Protein AF-A0A970ZWD8-F1 (afdb_monomer)

Foldseek 3Di:
DDDPDPDDPCVVVVVVVVVVVVCVVCDPVNVVVVVVVVVCVVVCVCCVVPPDDPDDPDDPDDDDPDDDDDPPDDPVVVVVVVVCVVQQWDDDPVHDTDRADVVGPPQADRVPRDGD

Sequence (116 aa):
MVAPTRRDPFAPLGRLADLLRTLARLGLHNVAAVAAYRARLRLGWYRLRLPARPAVAEPLFQEAPLPPPPAGVDRPALVSAAEAILSGELTWFSHHAFTVGSPPSWFTDPFTGHAI

pLDDT: mean 84.67, std 11.35, range [42.66, 96.5]

Structure (mmCIF, N/CA/C/O backbone):
data_AF-A0A970ZWD8-F1
#
_entry.id   AF-A0A970ZWD8-F1
#
loop_
_atom_site.group_PDB
_atom_site.id
_atom_site.type_symbol
_atom_site.label_atom_id
_atom_site.label_alt_id
_atom_site.label_comp_id
_atom_site.label_asym_id
_atom_site.label_entity_id
_atom_site.label_seq_id
_atom_site.pdbx_PDB_ins_code
_atom_site.Cartn_x
_atom_site.Cartn_y
_atom_site.Cartn_z
_atom_site.occupancy
_atom_site.B_iso_or_equiv
_atom_site.auth_seq_id
_atom_site.auth_comp_id
_atom_site.auth_asym_id
_atom_site.auth_atom_id
_atom_site.pdbx_PDB_model_num
ATOM 1 N N . MET A 1 1 ? 16.425 -37.033 -24.791 1.00 42.66 1 MET A N 1
ATOM 2 C CA . MET A 1 1 ? 17.367 -36.557 -25.828 1.00 42.66 1 MET A CA 1
ATO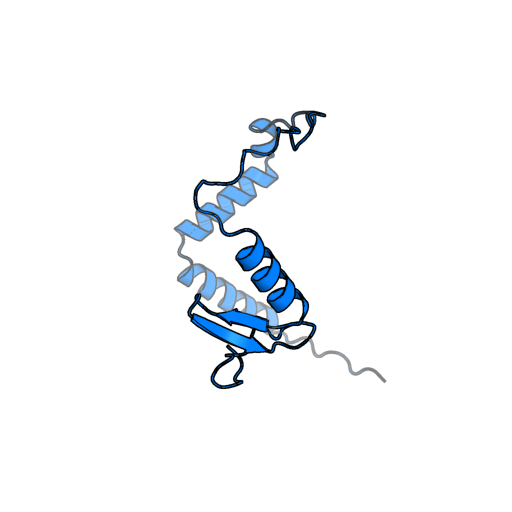M 3 C C . MET A 1 1 ? 17.163 -35.051 -25.964 1.00 42.66 1 MET A C 1
ATOM 5 O O . MET A 1 1 ? 16.128 -34.642 -26.467 1.00 42.66 1 MET A O 1
ATOM 9 N N . VAL A 1 2 ? 18.041 -34.233 -25.371 1.00 48.47 2 VAL A N 1
ATOM 10 C CA . VAL A 1 2 ? 17.899 -32.763 -25.321 1.00 48.47 2 VAL A CA 1
ATOM 11 C C . VAL A 1 2 ? 18.611 -32.173 -26.537 1.00 48.47 2 VAL A C 1
ATOM 13 O O . VAL A 1 2 ? 19.797 -32.432 -26.731 1.00 48.47 2 VAL A O 1
ATOM 16 N N . ALA A 1 3 ? 17.888 -31.434 -27.379 1.00 49.41 3 ALA A N 1
ATOM 17 C CA . ALA A 1 3 ? 18.466 -30.768 -28.542 1.00 49.41 3 ALA A CA 1
ATOM 18 C C . ALA A 1 3 ? 19.464 -29.678 -28.100 1.00 49.41 3 ALA A C 1
ATOM 20 O O . ALA A 1 3 ? 19.184 -28.964 -27.134 1.00 49.41 3 ALA A O 1
ATOM 21 N N . PRO A 1 4 ? 20.612 -29.508 -28.782 1.00 53.69 4 PRO A N 1
ATOM 22 C CA . PRO A 1 4 ? 21.532 -28.427 -28.466 1.00 53.69 4 PRO A CA 1
ATOM 23 C C . PRO A 1 4 ? 20.873 -27.082 -28.787 1.00 53.69 4 PRO A C 1
ATOM 25 O O . PRO A 1 4 ? 20.480 -26.815 -29.923 1.00 53.69 4 PRO A O 1
ATOM 28 N N . THR A 1 5 ? 20.755 -26.227 -27.772 1.00 60.19 5 THR A N 1
ATOM 29 C CA . THR A 1 5 ? 20.279 -24.849 -27.894 1.00 60.19 5 THR A CA 1
ATOM 30 C C . THR A 1 5 ? 21.169 -24.114 -28.894 1.00 60.19 5 THR A C 1
ATOM 32 O O . THR A 1 5 ? 22.346 -23.857 -28.623 1.00 60.19 5 THR A O 1
ATOM 35 N N . ARG A 1 6 ? 20.626 -23.798 -30.073 1.00 56.84 6 ARG A N 1
ATOM 36 C CA . ARG A 1 6 ? 21.304 -22.999 -31.098 1.00 56.84 6 ARG A CA 1
ATOM 37 C C . ARG A 1 6 ? 21.626 -21.639 -30.476 1.00 56.84 6 ARG A C 1
ATOM 39 O O . ARG A 1 6 ? 20.726 -20.863 -30.176 1.00 56.84 6 ARG A O 1
ATOM 46 N N . ARG A 1 7 ? 22.904 -21.374 -30.195 1.00 58.28 7 ARG A N 1
ATOM 47 C CA . ARG A 1 7 ? 23.346 -20.045 -29.762 1.00 58.28 7 ARG A CA 1
ATOM 48 C C . ARG A 1 7 ? 23.254 -19.125 -30.970 1.00 58.28 7 ARG A C 1
ATOM 50 O O . ARG A 1 7 ? 24.041 -19.277 -31.900 1.00 58.28 7 ARG A O 1
ATOM 57 N N . ASP A 1 8 ? 22.298 -18.202 -30.955 1.00 58.44 8 ASP A N 1
ATOM 58 C CA . ASP A 1 8 ? 22.164 -17.205 -32.011 1.00 58.44 8 ASP A CA 1
ATOM 59 C C . ASP A 1 8 ? 23.380 -16.266 -31.993 1.00 58.44 8 ASP A C 1
ATOM 61 O O . ASP A 1 8 ? 23.574 -15.523 -31.023 1.00 58.44 8 ASP A O 1
ATOM 65 N N . PRO A 1 9 ? 24.207 -16.250 -33.054 1.00 57.31 9 PRO A N 1
ATOM 66 C CA . PRO A 1 9 ? 25.415 -15.426 -33.110 1.00 57.31 9 PRO A CA 1
ATOM 67 C C . PRO A 1 9 ? 25.101 -13.920 -33.165 1.00 57.31 9 PRO A C 1
ATOM 69 O O . PRO A 1 9 ? 25.984 -13.093 -32.960 1.00 57.31 9 PRO A O 1
ATOM 72 N N . PHE A 1 10 ? 23.832 -13.562 -33.389 1.00 54.31 10 PHE A N 1
ATOM 73 C CA . PHE A 1 10 ? 23.337 -12.186 -33.481 1.0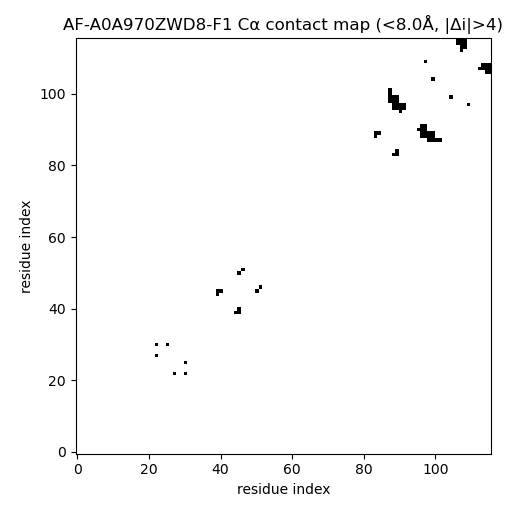0 54.31 10 PHE A CA 1
ATOM 74 C C . PHE A 1 10 ? 22.681 -11.668 -32.188 1.00 54.31 10 PHE A C 1
ATOM 76 O O . PHE A 1 10 ? 22.345 -10.485 -32.103 1.00 54.31 10 PHE A O 1
ATOM 83 N N . ALA A 1 11 ? 22.567 -12.500 -31.144 1.00 60.81 11 ALA A N 1
ATOM 84 C CA . ALA A 1 11 ? 22.106 -12.083 -29.817 1.00 60.81 11 ALA A CA 1
ATOM 85 C C . ALA A 1 11 ? 22.830 -10.845 -29.228 1.00 60.81 11 ALA A C 1
ATOM 87 O O . ALA A 1 11 ? 22.155 -10.023 -28.602 1.00 60.81 11 ALA A O 1
ATOM 88 N N . PRO A 1 12 ? 24.159 -10.642 -29.398 1.00 62.22 12 PRO A N 1
ATOM 89 C CA . PRO A 1 12 ? 24.816 -9.445 -28.867 1.00 62.22 12 PRO A CA 1
ATOM 90 C C . PRO A 1 12 ? 24.444 -8.169 -29.633 1.00 62.22 12 PRO A C 1
ATOM 92 O O . PRO A 1 12 ? 24.343 -7.110 -29.019 1.00 62.22 12 PRO A O 1
ATOM 95 N N . LEU A 1 13 ? 24.193 -8.262 -30.943 1.00 71.25 13 LEU A N 1
ATOM 96 C CA . LEU A 1 13 ? 23.848 -7.114 -31.789 1.00 71.25 13 LEU A CA 1
ATOM 97 C C . LEU A 1 13 ? 22.425 -6.618 -31.513 1.00 71.25 13 LEU A C 1
ATOM 99 O O . LEU A 1 13 ? 22.215 -5.412 -31.408 1.00 71.25 13 LEU A O 1
ATOM 103 N N . GLY A 1 14 ? 21.473 -7.536 -31.305 1.00 74.81 14 GLY A N 1
ATOM 104 C CA . GLY A 1 14 ? 20.113 -7.184 -30.880 1.00 74.81 14 GLY A CA 1
ATOM 105 C C . GLY A 1 14 ? 20.099 -6.476 -29.523 1.00 74.81 14 GLY A C 1
ATOM 106 O O . GLY A 1 14 ? 19.519 -5.403 -29.383 1.00 74.81 14 GLY A O 1
ATOM 107 N N . ARG A 1 15 ? 20.857 -6.999 -28.550 1.00 71.00 15 ARG A N 1
ATOM 108 C CA . ARG A 1 15 ? 21.013 -6.361 -27.231 1.00 71.00 15 ARG A CA 1
ATOM 109 C C . ARG A 1 15 ? 21.671 -4.985 -27.321 1.00 71.00 15 ARG A C 1
ATOM 111 O O . ARG A 1 15 ? 21.265 -4.076 -26.604 1.00 71.00 15 ARG A O 1
ATOM 118 N N . LEU A 1 16 ? 22.672 -4.818 -28.187 1.00 79.12 16 LEU A N 1
ATOM 119 C CA . LEU A 1 16 ? 23.327 -3.528 -28.408 1.00 79.12 16 LEU A CA 1
ATOM 120 C C . LEU A 1 16 ? 22.348 -2.502 -29.000 1.00 79.12 16 LEU A C 1
ATOM 122 O O . LEU A 1 16 ? 22.307 -1.364 -28.542 1.00 79.12 16 LEU A O 1
ATOM 126 N N . ALA A 1 17 ? 21.534 -2.908 -29.977 1.00 81.81 17 ALA A N 1
ATOM 127 C CA . ALA A 1 17 ? 20.531 -2.049 -30.600 1.00 81.81 17 ALA A CA 1
ATOM 128 C C . ALA A 1 17 ? 19.432 -1.627 -29.610 1.00 81.81 17 ALA A C 1
ATOM 130 O O . ALA A 1 17 ? 19.071 -0.450 -29.562 1.00 81.81 17 ALA A O 1
ATOM 131 N N . ASP A 1 18 ? 18.953 -2.549 -28.773 1.00 80.12 18 ASP A N 1
ATOM 132 C CA . ASP A 1 18 ? 17.981 -2.242 -27.719 1.00 80.12 18 ASP A CA 1
ATOM 133 C C . ASP A 1 18 ? 18.565 -1.310 -26.656 1.00 80.12 18 ASP A C 1
ATOM 135 O O . ASP A 1 18 ? 17.892 -0.376 -26.211 1.00 80.12 18 ASP A O 1
ATOM 139 N N . LEU A 1 19 ? 19.837 -1.497 -26.289 1.00 76.06 19 LEU A N 1
ATOM 140 C CA . LEU A 1 19 ? 20.549 -0.587 -25.395 1.00 76.06 19 LEU A CA 1
ATOM 141 C C . LEU A 1 19 ? 20.678 0.804 -26.013 1.00 76.06 19 LEU A C 1
ATOM 143 O O . LEU A 1 19 ? 20.329 1.778 -25.356 1.00 76.06 19 LEU A O 1
ATOM 147 N N . LEU A 1 20 ? 21.105 0.917 -27.272 1.00 80.25 20 LEU A N 1
ATOM 148 C CA . LEU A 1 20 ? 21.220 2.201 -27.972 1.00 80.25 20 LEU A CA 1
ATOM 149 C C . LEU A 1 20 ? 19.863 2.905 -28.102 1.00 80.25 20 LEU A C 1
ATOM 151 O O . LEU A 1 20 ? 19.768 4.106 -27.853 1.00 80.25 20 LEU A O 1
ATOM 155 N N . ARG A 1 21 ? 18.792 2.165 -28.408 1.00 81.62 21 ARG A N 1
ATOM 156 C CA . ARG A 1 21 ? 17.422 2.700 -28.463 1.00 81.62 21 ARG A CA 1
ATOM 157 C C . ARG A 1 21 ? 16.936 3.158 -27.091 1.00 81.62 21 ARG A C 1
ATOM 159 O O . ARG A 1 21 ? 16.304 4.207 -26.982 1.00 81.62 21 ARG A O 1
ATOM 166 N N . THR A 1 22 ? 17.242 2.395 -26.047 1.00 77.12 22 THR A N 1
ATOM 167 C CA . THR A 1 22 ? 16.915 2.758 -24.664 1.00 77.12 22 THR A CA 1
ATOM 168 C C . THR A 1 22 ? 17.686 4.005 -24.246 1.00 77.12 22 THR A C 1
ATOM 170 O O . THR A 1 22 ? 17.075 4.933 -23.735 1.00 77.12 22 THR A O 1
ATOM 173 N N . LEU A 1 23 ? 18.988 4.084 -24.535 1.00 77.44 23 LEU A N 1
ATOM 174 C CA . LEU A 1 23 ? 19.831 5.256 -24.271 1.00 77.44 23 LEU A CA 1
ATOM 175 C C . LEU A 1 23 ? 19.303 6.507 -24.986 1.00 77.44 23 LEU A C 1
ATOM 177 O O . LEU A 1 23 ? 19.226 7.570 -24.373 1.00 77.44 23 LEU A O 1
ATOM 181 N N . ALA A 1 24 ? 18.884 6.375 -26.248 1.00 77.44 24 ALA A N 1
ATOM 182 C CA . ALA A 1 24 ? 18.301 7.471 -27.018 1.00 77.44 24 ALA A CA 1
ATOM 183 C C . ALA A 1 24 ? 16.947 7.937 -26.452 1.00 77.44 24 ALA A C 1
ATOM 185 O O . ALA A 1 24 ? 16.727 9.138 -26.329 1.00 77.44 24 ALA A O 1
ATOM 186 N N . ARG A 1 25 ? 16.059 7.011 -26.053 1.00 81.25 25 ARG A N 1
ATOM 187 C CA . ARG A 1 25 ? 14.757 7.347 -25.435 1.00 81.25 25 ARG A CA 1
ATOM 188 C C . ARG A 1 25 ? 14.893 7.925 -24.029 1.00 81.25 25 ARG A C 1
ATOM 190 O O . ARG A 1 25 ? 14.095 8.770 -23.646 1.00 81.25 25 ARG A O 1
ATOM 197 N N . LEU A 1 26 ? 15.870 7.453 -23.257 1.00 81.38 26 LEU A N 1
ATOM 198 C CA . LEU A 1 26 ? 16.107 7.914 -21.891 1.00 81.38 26 LEU A CA 1
ATOM 199 C C . LEU A 1 26 ? 16.797 9.284 -21.878 1.00 81.38 26 LEU A C 1
ATOM 201 O O . LEU A 1 26 ? 16.612 10.047 -20.937 1.00 81.38 26 LEU A O 1
ATOM 205 N N . GLY A 1 27 ? 17.574 9.604 -22.915 1.00 86.56 27 GLY A N 1
ATOM 206 C CA . GLY A 1 27 ? 18.356 10.830 -23.005 1.00 86.56 27 GLY A CA 1
ATOM 207 C C . GLY A 1 27 ? 19.639 10.774 -22.169 1.00 86.56 27 GLY A C 1
ATOM 208 O O . GLY A 1 27 ? 19.705 10.151 -21.106 1.00 86.56 27 GLY A O 1
ATOM 209 N N . LEU A 1 28 ? 20.683 11.462 -22.643 1.00 84.19 28 LEU A N 1
ATOM 210 C CA . LEU A 1 28 ? 22.020 11.443 -22.032 1.00 84.19 28 LEU A CA 1
ATOM 211 C C . LEU A 1 28 ? 22.020 11.881 -20.560 1.00 84.19 28 LEU A C 1
ATOM 213 O O . LEU A 1 28 ? 22.797 11.353 -19.768 1.00 84.19 28 LEU A O 1
ATOM 217 N N . HIS A 1 29 ? 21.125 12.796 -20.176 1.00 87.81 29 HIS A N 1
ATOM 218 C CA . HIS A 1 29 ? 21.023 13.281 -18.801 1.00 87.81 29 HIS A CA 1
ATOM 219 C C . HIS A 1 29 ? 20.621 12.176 -17.815 1.00 87.81 29 HIS A C 1
ATOM 221 O O . HIS A 1 29 ? 21.280 11.992 -16.794 1.00 87.81 29 HIS A O 1
ATOM 227 N N . ASN A 1 30 ? 19.591 11.388 -18.139 1.00 88.94 30 ASN A N 1
ATOM 228 C CA . ASN A 1 30 ? 19.134 10.303 -17.268 1.00 88.94 30 ASN A CA 1
ATOM 229 C C . ASN A 1 30 ? 20.186 9.196 -17.161 1.00 88.94 30 ASN A C 1
ATOM 231 O O . ASN A 1 30 ? 20.440 8.668 -16.078 1.00 88.94 30 ASN A O 1
ATOM 235 N N . VAL A 1 31 ? 20.860 8.891 -18.272 1.00 88.62 31 VAL A N 1
ATOM 236 C CA . VAL A 1 31 ? 21.966 7.926 -18.294 1.00 88.62 31 VAL A CA 1
ATOM 237 C C . VAL A 1 31 ? 23.118 8.406 -17.411 1.00 88.62 31 VAL A C 1
ATOM 239 O O . VAL A 1 31 ? 23.612 7.641 -16.581 1.00 88.62 31 VAL A O 1
ATOM 242 N N . ALA A 1 32 ? 23.511 9.676 -17.534 1.00 91.69 32 ALA A N 1
ATOM 243 C CA . ALA A 1 32 ? 24.556 10.277 -16.713 1.00 91.69 32 ALA A CA 1
ATOM 244 C C . ALA A 1 32 ? 24.174 10.299 -15.224 1.00 9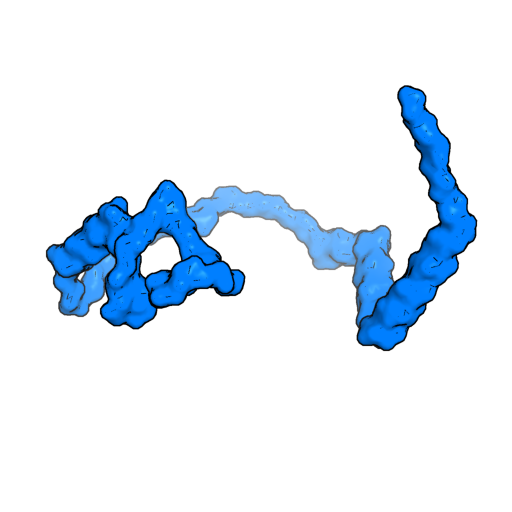1.69 32 ALA A C 1
ATOM 246 O O . ALA A 1 32 ? 24.995 9.941 -14.380 1.00 91.69 32 ALA A O 1
ATOM 247 N N . ALA A 1 33 ? 22.925 10.634 -14.891 1.00 93.69 33 ALA A N 1
ATOM 248 C CA . ALA A 1 33 ? 22.425 10.629 -13.518 1.00 93.69 33 ALA A CA 1
ATOM 249 C C . ALA A 1 33 ? 22.508 9.231 -12.883 1.00 93.69 33 ALA A C 1
ATOM 251 O O . ALA A 1 33 ? 23.014 9.080 -11.765 1.00 93.69 33 ALA A O 1
ATOM 252 N N . VAL A 1 34 ? 22.085 8.194 -13.614 1.00 92.31 34 VAL A N 1
ATOM 253 C CA . VAL A 1 34 ? 22.166 6.795 -13.163 1.00 92.31 34 VAL A CA 1
ATOM 254 C C . VAL A 1 34 ? 23.618 6.335 -13.045 1.00 92.31 34 VAL A C 1
ATOM 256 O O . VAL A 1 34 ? 23.977 5.698 -12.053 1.00 92.31 34 VAL A O 1
ATOM 259 N N . ALA A 1 35 ? 24.474 6.668 -14.013 1.00 93.75 35 ALA A N 1
ATOM 260 C CA . ALA A 1 35 ? 25.896 6.336 -13.964 1.00 93.75 35 ALA A CA 1
ATOM 261 C C . ALA A 1 35 ? 26.577 6.984 -12.748 1.00 93.75 35 ALA A C 1
ATOM 263 O O . ALA A 1 35 ? 27.260 6.298 -11.986 1.00 93.75 35 ALA A O 1
ATOM 264 N N . ALA A 1 36 ? 26.316 8.269 -12.499 1.00 95.75 36 ALA A N 1
ATOM 265 C CA . ALA A 1 36 ? 26.832 8.996 -11.343 1.00 95.75 36 ALA A CA 1
ATOM 266 C C . ALA A 1 36 ? 26.295 8.434 -10.018 1.00 95.75 36 ALA A C 1
ATOM 268 O O . ALA A 1 36 ? 27.025 8.340 -9.032 1.00 95.75 36 ALA A O 1
ATOM 269 N N . TYR A 1 37 ? 25.022 8.038 -9.962 1.00 94.56 37 TYR A N 1
ATOM 270 C CA . TYR A 1 37 ? 24.449 7.344 -8.805 1.00 94.56 37 TYR A CA 1
ATOM 271 C C . TYR A 1 37 ? 25.152 6.005 -8.533 1.00 94.56 37 TYR A C 1
ATOM 273 O O . TYR A 1 37 ? 25.601 5.758 -7.412 1.00 94.56 37 TYR A O 1
ATOM 281 N N . ARG A 1 38 ? 25.334 5.171 -9.564 1.00 95.25 38 ARG A N 1
ATOM 282 C CA . ARG A 1 38 ? 26.035 3.881 -9.450 1.00 95.25 38 ARG A CA 1
ATOM 283 C C . ARG A 1 38 ? 27.498 4.050 -9.043 1.00 95.25 38 ARG A C 1
ATOM 285 O O . ARG A 1 38 ? 27.986 3.278 -8.221 1.00 95.25 38 ARG A O 1
ATOM 292 N N . ALA A 1 39 ? 28.184 5.060 -9.576 1.00 96.50 39 ALA A N 1
ATOM 293 C CA . ALA A 1 39 ? 29.549 5.393 -9.179 1.00 96.50 39 ALA A CA 1
ATOM 294 C C . ALA A 1 39 ? 29.613 5.770 -7.691 1.00 96.50 39 ALA A C 1
ATOM 296 O O . ALA A 1 39 ? 30.418 5.208 -6.953 1.00 96.50 39 ALA A O 1
ATOM 297 N N . ARG A 1 40 ? 28.704 6.634 -7.218 1.00 96.19 40 ARG A N 1
ATOM 298 C CA . ARG A 1 40 ? 28.601 7.009 -5.796 1.00 96.19 40 ARG A CA 1
ATOM 299 C C . ARG A 1 40 ? 28.345 5.807 -4.883 1.00 96.19 40 ARG A C 1
ATOM 301 O O . ARG A 1 40 ? 28.957 5.724 -3.821 1.00 96.19 40 ARG A O 1
ATOM 308 N N . LEU A 1 41 ? 27.494 4.864 -5.293 1.00 93.56 41 LEU A N 1
ATOM 309 C CA . LEU A 1 41 ? 27.285 3.614 -4.552 1.00 93.56 41 LEU A CA 1
ATOM 310 C C . LEU A 1 41 ? 28.572 2.784 -4.452 1.00 93.56 41 LEU A C 1
ATOM 312 O O . LEU A 1 41 ? 28.947 2.381 -3.353 1.00 93.56 41 LEU A O 1
ATOM 316 N N . ARG A 1 42 ? 29.270 2.565 -5.576 1.00 94.50 42 ARG A N 1
ATOM 317 C CA . ARG A 1 42 ? 30.514 1.770 -5.622 1.00 94.50 42 ARG A CA 1
ATOM 318 C C . ARG A 1 42 ? 31.653 2.396 -4.823 1.00 94.50 42 ARG A C 1
ATOM 320 O O . ARG A 1 42 ? 32.396 1.676 -4.172 1.00 94.50 42 ARG A O 1
ATOM 327 N N . LEU A 1 43 ? 31.755 3.723 -4.838 1.00 95.50 43 LEU A N 1
ATOM 328 C CA . LEU A 1 43 ? 32.742 4.480 -4.063 1.00 95.50 43 LEU A CA 1
ATOM 329 C C . LEU A 1 43 ? 32.405 4.552 -2.565 1.00 95.50 43 LEU A C 1
ATOM 331 O O . LEU A 1 43 ? 33.146 5.159 -1.800 1.00 95.50 43 LEU A O 1
ATOM 335 N N . GLY A 1 44 ? 31.272 3.990 -2.128 1.00 91.50 44 GLY A N 1
ATOM 336 C CA . GLY A 1 44 ? 30.851 4.054 -0.731 1.00 91.50 44 GLY A CA 1
ATOM 337 C C . GLY A 1 44 ? 30.480 5.465 -0.266 1.00 91.50 44 GLY A C 1
ATOM 338 O O . GLY A 1 44 ? 30.365 5.691 0.935 1.00 91.50 44 GLY A O 1
ATOM 339 N N . TRP A 1 45 ? 30.238 6.403 -1.189 1.00 95.75 45 TRP A N 1
ATOM 340 C CA . TRP A 1 45 ? 29.900 7.799 -0.883 1.00 95.75 45 TRP A CA 1
ATOM 341 C C . TRP A 1 45 ? 28.742 7.911 0.114 1.00 95.75 45 TRP A C 1
ATOM 343 O O . TRP A 1 45 ? 28.793 8.692 1.061 1.00 95.75 45 TRP A O 1
ATOM 353 N N . TYR A 1 46 ? 27.711 7.083 -0.068 1.00 92.62 46 TYR A N 1
ATOM 354 C CA . TYR A 1 46 ? 26.558 7.046 0.828 1.00 92.62 46 TYR A CA 1
ATOM 355 C C . TYR A 1 46 ? 26.887 6.446 2.194 1.00 9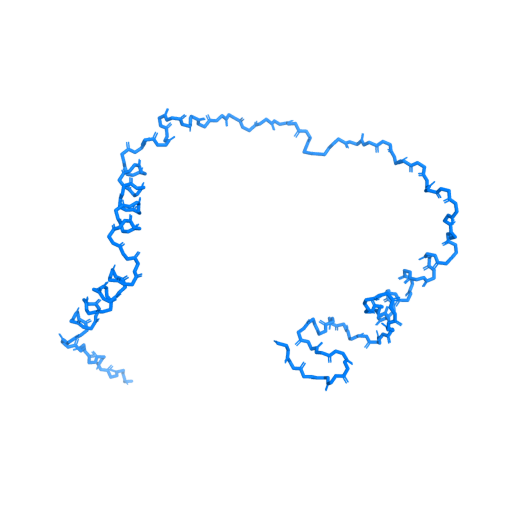2.62 46 TYR A C 1
ATOM 357 O O . TYR A 1 46 ? 26.363 6.933 3.180 1.00 92.62 46 TYR A O 1
ATOM 365 N N . ARG A 1 47 ? 27.795 5.467 2.287 1.00 89.12 47 ARG A N 1
ATOM 366 C CA . ARG A 1 47 ? 28.235 4.921 3.584 1.00 89.12 47 ARG A CA 1
ATOM 367 C C . ARG A 1 47 ? 29.008 5.957 4.401 1.00 89.12 47 ARG A C 1
ATOM 369 O O . ARG A 1 47 ? 28.878 5.982 5.616 1.00 89.12 47 ARG A O 1
ATOM 376 N N . LEU A 1 48 ? 29.785 6.811 3.729 1.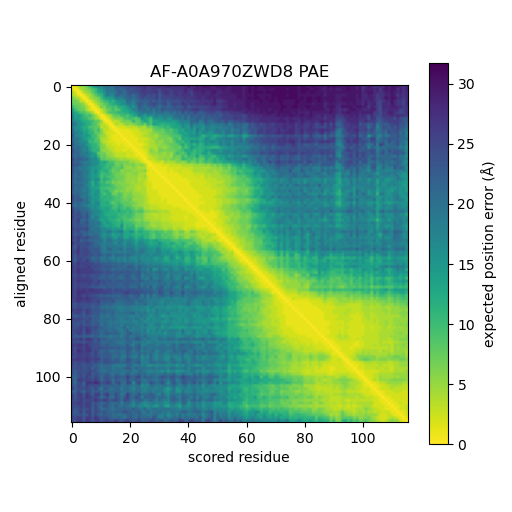00 91.69 48 LEU A N 1
ATOM 377 C CA . LEU A 1 48 ? 30.522 7.905 4.366 1.00 91.69 48 LEU A CA 1
ATOM 378 C C . LEU A 1 48 ? 29.594 9.043 4.812 1.00 91.69 48 LEU A C 1
ATOM 380 O O . LEU A 1 48 ? 29.779 9.597 5.890 1.00 91.69 48 LEU A O 1
ATOM 384 N N . ARG A 1 49 ? 28.596 9.402 3.993 1.00 94.44 49 ARG A N 1
ATOM 385 C CA . ARG A 1 49 ? 27.676 10.515 4.290 1.00 94.44 49 ARG A CA 1
ATOM 386 C C . ARG A 1 49 ? 26.480 10.148 5.163 1.00 94.44 49 ARG A C 1
ATOM 388 O O . ARG A 1 49 ? 25.939 11.022 5.828 1.00 94.44 49 ARG A O 1
ATOM 395 N N . LEU A 1 50 ? 26.047 8.894 5.126 1.00 91.00 50 LEU A N 1
ATOM 396 C CA . LEU A 1 50 ? 24.901 8.372 5.865 1.00 91.00 50 LEU A CA 1
ATOM 397 C C . LEU A 1 50 ? 25.401 7.238 6.767 1.00 91.00 50 LEU A C 1
ATOM 399 O O . LEU A 1 50 ? 25.185 6.063 6.453 1.00 91.00 50 LEU A O 1
ATOM 403 N N . PRO A 1 51 ? 26.127 7.563 7.854 1.00 87.88 51 PRO A N 1
ATOM 404 C CA . PRO A 1 51 ? 26.579 6.548 8.789 1.00 87.88 51 PRO A CA 1
ATOM 405 C C . PRO A 1 51 ? 25.363 5.824 9.370 1.00 87.88 51 PRO A C 1
ATOM 407 O O . PRO A 1 51 ? 24.406 6.458 9.823 1.00 87.88 51 PRO A O 1
ATOM 410 N N . ALA A 1 52 ? 25.401 4.492 9.344 1.00 88.12 52 ALA A N 1
ATOM 411 C CA . ALA A 1 52 ? 24.368 3.676 9.961 1.00 88.12 52 ALA A CA 1
ATOM 412 C C . ALA A 1 52 ? 24.308 4.000 11.459 1.00 88.12 52 ALA A C 1
ATOM 414 O O . ALA A 1 52 ? 25.325 3.953 12.153 1.00 88.12 52 ALA A O 1
ATOM 415 N N . ARG A 1 53 ? 23.120 4.353 11.947 1.00 86.88 53 ARG A N 1
ATOM 416 C CA . ARG A 1 53 ? 22.860 4.521 13.377 1.00 86.88 53 ARG A CA 1
ATOM 417 C C . ARG A 1 53 ? 22.275 3.226 13.936 1.00 86.88 53 ARG A C 1
ATOM 419 O O . ARG A 1 53 ? 21.596 2.517 13.190 1.00 86.88 53 ARG A O 1
ATOM 426 N N . PRO A 1 54 ? 22.533 2.902 15.214 1.00 88.25 54 PRO A N 1
ATOM 427 C CA . PRO A 1 54 ? 21.843 1.795 15.859 1.00 88.25 54 PRO A CA 1
ATOM 428 C C . PRO A 1 54 ? 20.332 2.022 15.774 1.00 88.25 54 PRO A C 1
ATOM 430 O O . PRO A 1 54 ? 19.863 3.159 15.881 1.00 88.25 54 PRO A O 1
ATOM 433 N N . ALA A 1 55 ? 19.584 0.942 15.555 1.00 85.69 55 ALA A N 1
ATOM 434 C CA . ALA A 1 55 ? 18.135 0.994 15.652 1.00 85.69 55 ALA A CA 1
ATOM 435 C C . ALA A 1 55 ? 17.765 1.421 17.076 1.00 85.69 55 ALA A C 1
ATOM 437 O O . ALA A 1 55 ? 18.275 0.865 18.050 1.00 85.69 55 ALA A O 1
ATOM 438 N N . VAL A 1 56 ? 16.911 2.433 17.191 1.00 87.31 56 VAL A N 1
ATOM 439 C CA . VAL A 1 56 ? 16.383 2.861 18.482 1.00 87.31 56 VAL A CA 1
ATOM 440 C C . VAL A 1 56 ? 15.319 1.844 18.887 1.00 87.31 56 VAL A C 1
ATOM 442 O O . VAL A 1 56 ? 14.369 1.621 18.141 1.00 87.31 56 VAL A O 1
ATOM 445 N N . ALA A 1 57 ? 15.496 1.202 20.042 1.00 84.88 57 ALA A N 1
ATOM 446 C CA . ALA A 1 57 ? 14.550 0.235 20.600 1.00 84.88 57 ALA A CA 1
ATOM 447 C C . ALA A 1 57 ? 13.359 0.941 21.273 1.00 84.88 57 ALA A C 1
ATOM 449 O O . ALA A 1 57 ? 13.000 0.642 22.409 1.00 84.88 57 ALA A O 1
ATOM 450 N N . GLU A 1 58 ? 12.784 1.924 20.588 1.00 85.81 58 GLU A N 1
ATOM 451 C CA . GLU A 1 58 ? 11.573 2.597 21.038 1.00 85.81 58 GLU A CA 1
ATOM 452 C C . GLU A 1 58 ? 10.342 1.869 20.490 1.00 85.81 58 GLU A C 1
ATOM 454 O O . GLU A 1 58 ? 10.385 1.324 19.379 1.00 85.81 58 GLU A O 1
ATOM 459 N N . PRO A 1 59 ? 9.232 1.846 21.246 1.00 87.19 59 PRO A N 1
ATOM 460 C CA . PRO A 1 59 ? 7.959 1.384 20.720 1.00 87.19 59 PRO A CA 1
ATOM 461 C C . PRO A 1 59 ? 7.609 2.163 19.448 1.00 87.19 59 PRO A C 1
ATOM 463 O O . PRO A 1 59 ? 7.500 3.387 19.472 1.00 87.19 59 PRO A O 1
ATOM 466 N N . LEU A 1 60 ? 7.420 1.451 18.331 1.00 85.25 60 LEU A N 1
ATOM 467 C CA . LEU A 1 60 ? 7.015 2.068 17.061 1.00 85.25 60 LEU A CA 1
ATOM 468 C C . LEU A 1 60 ? 5.627 2.715 17.169 1.00 85.25 60 LEU A C 1
ATOM 470 O O . LEU A 1 60 ? 5.332 3.692 16.484 1.00 85.25 60 LEU A O 1
ATOM 474 N N . PHE A 1 61 ? 4.799 2.179 18.064 1.00 87.62 61 PHE A N 1
ATOM 475 C CA . PHE A 1 61 ? 3.500 2.713 18.424 1.00 87.62 61 PHE A CA 1
ATOM 476 C C . PHE A 1 61 ? 3.496 3.045 19.910 1.00 87.62 61 PHE A C 1
ATOM 478 O O . PHE A 1 61 ? 3.870 2.218 20.742 1.00 87.62 61 PHE A O 1
ATOM 485 N N . GLN A 1 62 ? 3.058 4.255 20.232 1.00 86.31 62 GLN A N 1
ATOM 486 C CA . GLN A 1 62 ? 2.731 4.631 21.597 1.00 86.31 62 GLN A CA 1
ATOM 487 C C . GLN A 1 62 ? 1.272 4.262 21.841 1.00 86.31 62 GLN A C 1
ATOM 489 O O . GLN A 1 62 ? 0.406 4.591 21.027 1.00 86.31 62 GLN A O 1
ATOM 494 N N . GLU A 1 63 ? 0.996 3.576 22.946 1.00 85.81 63 GLU A N 1
ATOM 495 C CA . GLU A 1 63 ? -0.378 3.395 23.398 1.00 85.81 63 GLU A CA 1
ATOM 496 C C . GLU A 1 63 ? -0.950 4.771 23.742 1.00 85.81 63 GLU A C 1
ATOM 498 O O . GLU A 1 63 ? -0.523 5.429 24.690 1.00 85.81 63 GLU A O 1
ATOM 503 N N . ALA A 1 64 ? -1.895 5.226 22.927 1.00 87.50 64 ALA A N 1
ATOM 504 C CA . ALA A 1 64 ? -2.667 6.423 23.191 1.00 87.50 64 ALA A CA 1
ATOM 505 C C . ALA A 1 64 ? -4.067 6.010 23.662 1.00 87.50 64 ALA A C 1
ATOM 507 O O . ALA A 1 64 ? -4.629 5.046 23.128 1.00 87.50 64 ALA A O 1
ATOM 508 N N . PRO A 1 65 ? -4.660 6.725 24.633 1.00 89.81 65 PRO A N 1
ATOM 509 C CA . PRO A 1 65 ? -6.056 6.515 24.974 1.00 89.81 65 PRO A CA 1
ATOM 510 C C . PRO A 1 65 ? -6.924 6.752 23.736 1.00 89.81 65 PRO A C 1
ATOM 512 O O . PRO A 1 65 ? -6.698 7.694 22.972 1.00 89.81 65 PRO A O 1
A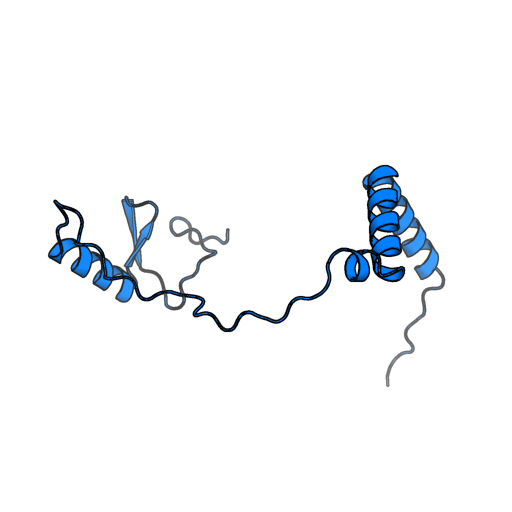TOM 515 N N . LEU A 1 66 ? -7.920 5.887 23.541 1.00 87.38 66 LEU A N 1
ATOM 516 C CA . LEU A 1 66 ? -8.850 6.023 22.429 1.00 87.38 66 LEU A CA 1
ATOM 517 C C . LEU A 1 66 ? -9.604 7.357 22.577 1.00 87.38 66 LEU A C 1
ATOM 519 O O . LEU A 1 66 ? -10.151 7.617 23.656 1.00 87.38 66 LEU A O 1
ATOM 523 N N . PRO A 1 67 ? -9.654 8.211 21.540 1.00 88.69 67 PRO A N 1
ATOM 524 C CA . PRO A 1 67 ? -10.469 9.413 21.603 1.00 88.69 67 PRO A CA 1
ATOM 525 C C . PRO A 1 67 ? -11.950 9.039 21.789 1.00 88.69 67 PRO A C 1
ATOM 527 O O . PRO A 1 67 ? -12.380 7.969 21.340 1.00 88.69 67 PRO A O 1
ATOM 530 N N . PRO A 1 68 ? -12.752 9.906 22.433 1.00 87.62 68 PRO A N 1
ATOM 531 C CA . PRO A 1 68 ? -14.188 9.688 22.511 1.00 87.62 68 PRO A CA 1
ATOM 532 C C . PRO A 1 68 ? -14.794 9.638 21.096 1.00 87.62 68 PRO A C 1
ATOM 534 O O . PRO A 1 68 ? -14.302 10.330 20.196 1.00 87.62 68 PRO A O 1
ATOM 537 N N . PRO A 1 69 ? -15.864 8.850 20.876 1.00 84.50 69 PRO A N 1
ATOM 538 C CA . PRO A 1 69 ? -16.564 8.834 19.599 1.00 84.50 69 PRO A CA 1
ATOM 539 C C . PRO A 1 69 ? -17.036 10.243 19.203 1.00 84.50 69 PRO A C 1
ATOM 541 O O . PRO A 1 69 ? -17.422 11.020 20.083 1.00 84.50 69 PRO A O 1
ATOM 544 N N . PRO A 1 70 ? -17.049 10.580 17.901 1.00 88.19 70 PRO A N 1
ATOM 545 C CA . PRO A 1 70 ? -17.579 11.858 17.456 1.00 88.19 70 PRO A CA 1
ATOM 546 C C . PRO A 1 70 ? -19.055 12.013 17.849 1.00 88.19 70 PRO A C 1
ATOM 548 O O . PRO A 1 70 ? -19.822 11.047 17.864 1.00 88.19 70 PRO A O 1
ATOM 551 N N . ALA A 1 71 ? -19.463 13.246 18.156 1.00 88.94 71 ALA A N 1
ATOM 552 C CA . ALA A 1 71 ? -20.861 13.553 18.431 1.00 88.94 71 ALA A CA 1
ATOM 553 C C . ALA A 1 71 ? -21.730 13.287 17.187 1.00 88.94 71 ALA A C 1
ATOM 555 O O . ALA A 1 71 ? -21.316 13.569 16.065 1.00 88.94 71 ALA A O 1
ATOM 556 N N . GLY A 1 72 ? -22.939 12.756 17.393 1.00 89.00 72 GLY A N 1
ATOM 557 C CA . GLY A 1 72 ? -23.880 12.453 16.307 1.00 89.00 72 GLY A CA 1
ATOM 558 C C . GLY A 1 72 ? -23.652 11.110 15.605 1.00 89.00 72 GLY A C 1
ATOM 559 O O . GLY A 1 72 ? -24.325 10.827 14.619 1.00 89.00 72 GLY A O 1
ATOM 560 N N . VAL A 1 73 ? -22.737 10.270 16.100 1.00 89.25 73 VAL A N 1
ATOM 561 C CA . VAL A 1 73 ? -22.556 8.910 15.582 1.00 89.25 73 VAL A CA 1
ATOM 562 C C . VAL A 1 73 ? -23.667 7.982 16.073 1.00 89.25 73 VAL A C 1
ATOM 564 O O . VAL A 1 73 ? -23.796 7.725 17.271 1.00 89.25 73 VAL A O 1
ATOM 567 N N . ASP A 1 74 ? -24.413 7.415 15.128 1.00 91.75 74 ASP A N 1
ATOM 568 C CA . ASP A 1 74 ? -25.351 6.322 15.375 1.00 91.75 74 ASP A CA 1
ATOM 569 C C . ASP A 1 74 ? -24.592 4.987 15.431 1.00 91.75 74 ASP A C 1
ATOM 571 O O . ASP A 1 74 ? -24.240 4.376 14.417 1.00 91.75 74 ASP A O 1
ATOM 575 N N . ARG A 1 75 ? -24.278 4.551 16.654 1.00 89.88 75 ARG A N 1
ATOM 576 C CA . ARG A 1 75 ? -23.536 3.310 16.897 1.00 89.88 75 ARG A CA 1
ATOM 577 C C . ARG A 1 75 ? -24.278 2.065 16.378 1.00 89.88 75 ARG A C 1
ATOM 579 O O . ARG A 1 75 ? -23.614 1.259 15.728 1.00 89.88 75 ARG A O 1
ATOM 586 N N . PRO A 1 76 ? -25.587 1.874 16.630 1.00 93.94 76 PRO A N 1
ATOM 587 C CA . PRO A 1 76 ? -26.361 0.805 15.997 1.00 93.94 76 PRO A CA 1
ATOM 588 C C . PRO A 1 76 ? -26.216 0.749 14.473 1.00 93.94 76 PRO A C 1
ATOM 590 O O . PRO A 1 76 ? -25.941 -0.322 13.933 1.00 93.94 76 PRO A O 1
ATOM 593 N N . ALA A 1 77 ? -26.326 1.891 13.787 1.00 92.31 77 ALA A N 1
ATOM 594 C CA . ALA A 1 77 ? -26.181 1.940 12.332 1.00 92.31 77 ALA A CA 1
ATOM 595 C C . ALA A 1 77 ? -24.776 1.512 11.872 1.00 92.31 77 ALA A C 1
ATOM 597 O O . ALA A 1 77 ? -24.643 0.754 10.912 1.00 92.31 77 ALA A O 1
ATOM 598 N N . LEU A 1 78 ? -23.725 1.934 12.584 1.00 91.69 78 LEU A N 1
ATOM 599 C CA . LEU A 1 78 ? -22.350 1.514 12.289 1.00 91.69 78 LEU A CA 1
ATOM 600 C C . LEU A 1 78 ? -22.129 0.014 12.485 1.00 91.69 78 LEU A C 1
ATOM 602 O O . LEU A 1 78 ? -21.455 -0.613 11.670 1.00 91.69 78 LEU A O 1
ATOM 606 N N . VAL A 1 79 ? -22.673 -0.558 13.560 1.00 94.38 79 VAL A N 1
ATOM 607 C CA . VAL A 1 79 ? -22.561 -2.000 13.818 1.00 94.38 79 VAL A CA 1
ATOM 608 C C . VAL A 1 79 ? -23.268 -2.780 12.716 1.00 94.38 79 VAL A C 1
ATOM 610 O O . VAL A 1 79 ? -22.674 -3.694 12.156 1.00 94.38 79 VAL A O 1
ATOM 613 N N . SER A 1 80 ? -24.475 -2.363 12.332 1.00 94.25 80 SER A N 1
ATOM 614 C CA . SER A 1 80 ? -25.212 -2.993 11.233 1.00 94.25 80 SER A CA 1
ATOM 615 C C . SER A 1 80 ? -24.452 -2.913 9.902 1.00 94.25 80 SER A C 1
ATOM 617 O O . SER A 1 80 ? -24.370 -3.906 9.182 1.00 94.25 80 SER A O 1
ATOM 619 N N . ALA A 1 81 ? -23.826 -1.772 9.596 1.00 92.19 81 ALA A N 1
ATOM 620 C CA . ALA A 1 81 ? -22.988 -1.633 8.406 1.00 92.19 81 ALA A CA 1
ATOM 621 C C . ALA A 1 81 ? -21.751 -2.549 8.448 1.00 92.19 81 ALA A C 1
ATOM 623 O O . ALA A 1 81 ? -21.381 -3.138 7.435 1.00 92.19 81 ALA A O 1
ATOM 624 N N . ALA A 1 82 ? -21.118 -2.701 9.615 1.00 94.19 82 ALA A N 1
ATOM 625 C CA . ALA A 1 82 ? -19.986 -3.608 9.785 1.00 94.19 82 ALA A CA 1
ATOM 626 C C . ALA A 1 82 ? -20.398 -5.081 9.619 1.00 94.19 82 ALA A C 1
ATOM 628 O O . ALA A 1 82 ? -19.686 -5.843 8.970 1.00 94.19 82 ALA A O 1
ATOM 629 N N . GLU A 1 83 ? -21.553 -5.476 10.158 1.00 95.50 83 GLU A N 1
ATOM 630 C CA . GLU A 1 83 ? -22.103 -6.825 9.982 1.00 95.50 83 GLU A CA 1
ATOM 631 C C . GLU A 1 83 ? -22.418 -7.131 8.515 1.00 95.50 83 GLU A C 1
ATOM 633 O O . GLU A 1 83 ? -22.102 -8.224 8.052 1.00 95.50 83 GLU A O 1
ATOM 638 N N . ALA A 1 84 ? -22.952 -6.159 7.769 1.00 92.50 84 ALA A N 1
ATOM 639 C CA . ALA A 1 84 ? -23.175 -6.291 6.329 1.00 92.50 84 ALA A CA 1
ATOM 640 C C . ALA A 1 84 ? -21.857 -6.541 5.570 1.00 92.50 84 ALA A C 1
ATOM 642 O O . ALA A 1 84 ? -21.764 -7.453 4.754 1.00 92.50 84 ALA A O 1
ATOM 643 N N . ILE A 1 85 ? -20.789 -5.811 5.907 1.00 92.25 85 ILE A N 1
ATOM 644 C CA . ILE A 1 85 ? -19.463 -6.040 5.309 1.00 92.25 85 ILE A CA 1
ATOM 645 C C . ILE A 1 85 ? -18.959 -7.456 5.616 1.00 92.25 85 ILE A C 1
ATOM 647 O O . ILE A 1 85 ? -18.428 -8.132 4.734 1.00 92.25 85 ILE A O 1
ATOM 651 N N . LEU A 1 86 ? -19.135 -7.924 6.855 1.00 91.88 86 LEU A N 1
ATOM 652 C CA . LEU A 1 86 ? -18.718 -9.266 7.268 1.00 91.88 86 LEU A CA 1
ATOM 653 C C . LEU A 1 86 ? -19.532 -10.380 6.597 1.00 91.88 86 LEU A C 1
ATOM 655 O O . LEU A 1 86 ? -18.994 -11.466 6.386 1.00 91.88 86 LEU A O 1
ATOM 659 N N . SER A 1 87 ? -20.794 -10.126 6.244 1.00 92.00 87 SER A N 1
ATOM 660 C CA . SER A 1 87 ? -21.624 -11.069 5.486 1.00 92.00 87 SER A CA 1
ATOM 661 C C . SER A 1 87 ? -21.358 -11.046 3.976 1.00 92.00 87 SER A C 1
ATOM 663 O O . SER A 1 87 ? -21.903 -11.884 3.260 1.00 92.00 87 SER A O 1
ATOM 665 N N . GLY A 1 88 ? -20.490 -10.147 3.499 1.00 91.44 88 GLY A N 1
ATOM 666 C CA . GLY A 1 88 ? -20.111 -10.027 2.091 1.00 91.44 88 GLY A CA 1
ATOM 667 C C . GLY A 1 88 ? -20.867 -8.944 1.323 1.00 91.44 88 GLY A C 1
ATOM 668 O O . GLY A 1 88 ? -20.729 -8.879 0.108 1.00 91.44 88 GLY A O 1
ATOM 669 N N . GLU A 1 89 ? -21.635 -8.081 1.984 1.00 93.31 89 GLU A N 1
ATOM 670 C CA . GLU A 1 89 ? -22.255 -6.905 1.366 1.00 93.31 89 GLU A CA 1
ATOM 671 C C . GLU A 1 89 ? -21.302 -5.705 1.443 1.00 93.31 89 GLU A C 1
ATOM 673 O O . GLU A 1 89 ? -21.058 -5.139 2.511 1.00 93.31 89 GLU A O 1
ATOM 678 N N . LEU A 1 90 ? -20.748 -5.295 0.301 1.00 90.62 90 LEU A N 1
ATOM 679 C CA . LEU A 1 90 ? -19.870 -4.131 0.200 1.00 90.62 90 LEU A CA 1
ATOM 680 C C . LEU A 1 90 ? -20.585 -2.947 -0.441 1.00 90.62 90 LEU A C 1
ATOM 682 O O . LEU A 1 90 ? -21.195 -3.061 -1.503 1.00 90.62 90 LEU A O 1
ATOM 686 N N . THR A 1 91 ? -20.421 -1.773 0.167 1.00 89.56 91 THR A N 1
ATOM 687 C CA . THR A 1 91 ? -20.922 -0.516 -0.389 1.00 89.56 91 THR A CA 1
ATOM 688 C C . THR A 1 91 ? -19.861 0.147 -1.265 1.00 89.56 91 THR A C 1
ATOM 690 O O . THR A 1 91 ? -18.847 0.653 -0.785 1.00 89.56 91 THR A O 1
ATOM 693 N N . TRP A 1 92 ? -20.122 0.192 -2.564 1.00 84.50 92 TRP A N 1
ATOM 694 C CA . TRP A 1 92 ? -19.340 0.890 -3.574 1.00 84.50 92 TRP A CA 1
ATOM 695 C C . TRP A 1 92 ? -19.699 2.383 -3.613 1.00 84.50 92 TRP A C 1
ATOM 697 O O . TRP A 1 92 ? -20.871 2.754 -3.739 1.00 84.50 92 TRP A O 1
ATOM 707 N N . PHE A 1 93 ? -18.681 3.245 -3.490 1.00 86.69 93 PHE A N 1
ATOM 708 C CA . PHE A 1 93 ? -18.795 4.715 -3.471 1.00 86.69 93 PHE A CA 1
ATOM 709 C C . PHE A 1 93 ? -19.955 5.255 -2.615 1.00 86.69 93 PHE A C 1
ATOM 711 O O . PHE A 1 93 ? -20.652 6.186 -3.013 1.00 86.69 93 PHE A O 1
ATOM 718 N N . SER A 1 94 ? -20.167 4.666 -1.434 1.00 84.88 94 SER A N 1
ATOM 719 C CA . SER A 1 94 ? -21.191 5.093 -0.466 1.00 84.88 94 SER A CA 1
ATOM 720 C C . SER A 1 94 ? -22.642 5.055 -0.972 1.00 84.88 94 SER A C 1
ATOM 722 O O . SER A 1 94 ? -23.515 5.611 -0.310 1.00 84.88 94 SER A O 1
ATOM 724 N N . HIS A 1 95 ? -22.917 4.430 -2.122 1.00 87.50 95 HIS A N 1
ATOM 725 C CA . HIS A 1 95 ? -24.237 4.496 -2.759 1.00 87.50 95 HIS A CA 1
ATOM 726 C C . HIS A 1 95 ? -24.773 3.137 -3.219 1.00 87.50 95 HIS A C 1
ATOM 728 O O . HIS A 1 95 ? -25.968 2.881 -3.103 1.00 87.50 95 HIS A O 1
ATOM 734 N N . HIS A 1 96 ? -23.917 2.251 -3.730 1.00 89.88 96 HIS A N 1
ATOM 735 C CA . HIS A 1 96 ? -24.356 0.976 -4.301 1.00 89.88 96 HIS A CA 1
ATOM 736 C C . HIS A 1 96 ? -23.890 -0.190 -3.439 1.00 89.88 96 HIS A C 1
ATOM 738 O O . HIS A 1 96 ? -22.693 -0.338 -3.229 1.00 89.88 96 HIS A O 1
ATOM 744 N N . ALA A 1 97 ? -24.815 -1.011 -2.949 1.00 89.44 97 ALA A N 1
ATOM 745 C CA . ALA A 1 97 ? -24.486 -2.238 -2.230 1.00 89.44 97 ALA A CA 1
ATOM 746 C C . ALA A 1 97 ? -24.383 -3.417 -3.207 1.00 89.44 97 ALA A C 1
ATOM 748 O O . ALA A 1 97 ? -25.228 -3.560 -4.094 1.00 89.44 97 ALA A O 1
ATOM 749 N N . PHE A 1 98 ? -23.350 -4.239 -3.038 1.00 90.31 98 PHE A N 1
ATOM 750 C CA . PHE A 1 98 ? -23.123 -5.449 -3.817 1.00 90.31 98 PHE A CA 1
ATOM 751 C C . PHE A 1 98 ? -22.713 -6.602 -2.912 1.00 90.31 98 PHE A C 1
ATOM 753 O O . PHE A 1 98 ? -21.802 -6.461 -2.093 1.00 90.31 98 PHE A O 1
ATOM 760 N N . THR A 1 99 ? -23.284 -7.773 -3.168 1.00 91.12 99 THR A N 1
ATOM 761 C CA . THR A 1 99 ? -22.781 -9.024 -2.614 1.00 91.12 99 THR A CA 1
ATOM 762 C C . THR A 1 99 ? -21.480 -9.409 -3.322 1.00 91.12 99 THR A C 1
ATOM 764 O O . THR A 1 99 ? -21.449 -9.583 -4.543 1.00 91.12 99 THR A O 1
ATOM 767 N N . VAL A 1 100 ? -20.398 -9.574 -2.567 1.00 89.81 100 VAL A N 1
ATOM 768 C CA . VAL A 1 100 ? -19.104 -10.054 -3.062 1.00 89.81 100 VAL A CA 1
ATOM 769 C C . VAL A 1 100 ? -18.796 -11.455 -2.539 1.00 89.81 100 VAL A C 1
ATOM 771 O O . VAL A 1 100 ? -19.200 -11.846 -1.446 1.00 89.81 100 VAL A O 1
ATOM 774 N N . GLY A 1 101 ? -18.061 -12.231 -3.337 1.00 85.38 101 GLY A N 1
ATOM 775 C CA . GLY A 1 101 ? -17.553 -13.535 -2.913 1.00 85.38 101 GLY A CA 1
ATOM 776 C C . GLY A 1 101 ? -16.448 -13.433 -1.854 1.00 85.38 101 GLY A C 1
ATOM 777 O O . GLY A 1 101 ? -15.963 -12.349 -1.531 1.00 85.38 101 GLY A O 1
ATOM 778 N N . SER A 1 102 ? -16.008 -14.590 -1.354 1.00 85.19 102 SER A N 1
ATOM 779 C CA . SER A 1 102 ? -14.838 -14.709 -0.478 1.00 85.19 102 SER A CA 1
ATOM 780 C C . SER A 1 102 ? -13.784 -15.612 -1.137 1.00 85.19 102 SER A C 1
ATOM 782 O O . SER A 1 102 ? -14.031 -16.812 -1.280 1.00 85.19 102 SER A O 1
ATOM 784 N N . PRO A 1 103 ? -12.624 -15.073 -1.566 1.00 86.44 103 PRO A N 1
ATOM 785 C CA . PRO A 1 103 ? -12.221 -13.664 -1.499 1.00 86.44 103 PRO A CA 1
ATOM 786 C C . PRO A 1 103 ? -12.995 -12.763 -2.488 1.00 86.44 103 PRO A C 1
ATOM 788 O O . PRO A 1 103 ? -13.475 -13.260 -3.511 1.00 86.44 103 PRO A O 1
ATOM 791 N N . PRO A 1 104 ? -13.081 -11.441 -2.236 1.00 86.56 104 PRO A N 1
ATOM 792 C CA . PRO A 1 104 ? -13.702 -10.513 -3.177 1.00 86.56 104 PRO A CA 1
ATOM 793 C C . PRO A 1 104 ? -12.925 -10.449 -4.495 1.00 86.56 104 PRO A C 1
ATOM 795 O O . PRO A 1 104 ? -11.690 -10.456 -4.503 1.00 86.56 104 PRO A O 1
ATOM 798 N N . SER A 1 105 ? -13.641 -10.331 -5.615 1.00 87.94 105 SER A N 1
ATOM 799 C CA . SER A 1 105 ? -13.019 -10.121 -6.926 1.00 87.94 105 SER A CA 1
ATOM 800 C C . SER A 1 105 ? -12.695 -8.642 -7.136 1.00 87.94 105 SER A C 1
ATOM 802 O O . SER A 1 105 ? -13.427 -7.914 -7.799 1.00 87.94 105 SER A O 1
ATOM 804 N N . TRP A 1 106 ? -11.585 -8.185 -6.550 1.00 88.31 106 TRP A N 1
ATOM 805 C CA . TRP A 1 106 ? -11.163 -6.775 -6.574 1.00 88.31 106 TRP A CA 1
ATOM 806 C C . TRP A 1 106 ? -10.939 -6.190 -7.973 1.00 88.31 106 TRP A C 1
ATOM 808 O O . TRP A 1 106 ? -10.928 -4.974 -8.132 1.00 88.31 106 TRP A O 1
ATOM 818 N N . PHE A 1 107 ? -10.739 -7.050 -8.971 1.00 90.62 107 PHE A N 1
ATOM 819 C CA . PHE A 1 107 ? -10.430 -6.662 -10.347 1.00 90.62 107 PHE A CA 1
ATOM 820 C C . PHE A 1 107 ? -11.609 -6.866 -11.287 1.00 90.62 107 PHE A C 1
ATOM 822 O O . PHE A 1 107 ? -11.412 -6.952 -12.493 1.00 90.62 107 PHE A O 1
ATOM 829 N N . THR A 1 108 ? -12.819 -6.991 -10.747 1.00 87.94 108 THR A N 1
ATOM 830 C CA . THR A 1 108 ? -14.038 -7.121 -11.535 1.00 87.94 108 THR A CA 1
ATOM 831 C C . THR A 1 108 ? -14.918 -5.905 -11.308 1.00 87.94 108 THR A C 1
ATOM 833 O O . THR A 1 108 ? -15.160 -5.514 -10.169 1.00 87.94 108 THR A O 1
ATOM 836 N N . ASP A 1 109 ? -15.406 -5.317 -12.394 1.00 87.06 109 ASP A N 1
ATOM 837 C CA . ASP A 1 109 ? -16.431 -4.284 -12.346 1.00 87.06 109 ASP A CA 1
ATOM 838 C C . ASP A 1 109 ? -17.728 -4.888 -11.769 1.00 87.06 109 ASP A C 1
ATOM 840 O O . ASP A 1 109 ? -18.282 -5.814 -12.368 1.00 87.06 109 ASP A O 1
ATOM 844 N N . PRO A 1 110 ? -18.239 -4.391 -10.627 1.00 85.12 110 PRO A N 1
ATOM 845 C CA . PRO A 1 110 ? -19.431 -4.947 -9.991 1.00 85.12 110 PRO A CA 1
ATOM 846 C C . PRO A 1 110 ? -20.726 -4.709 -10.788 1.00 85.12 110 PRO A C 1
ATOM 848 O O . PRO A 1 110 ? -21.722 -5.383 -10.535 1.00 85.12 110 PRO A O 1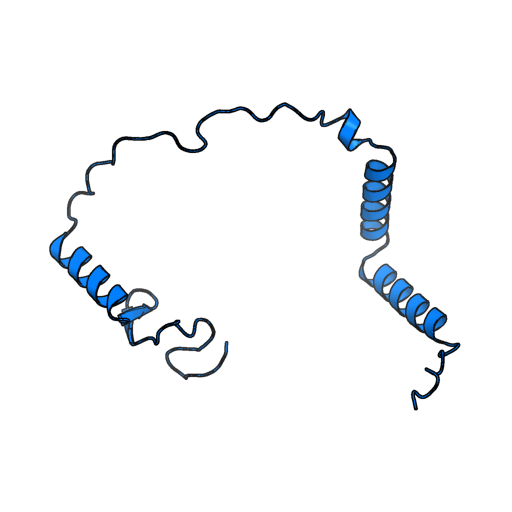
ATOM 851 N N . PHE A 1 111 ? -20.733 -3.788 -11.757 1.00 88.31 111 PHE A N 1
ATOM 852 C CA . PHE A 1 111 ? -21.892 -3.513 -12.612 1.00 88.31 111 PHE A CA 1
ATOM 853 C C . PHE A 1 111 ? -21.912 -4.381 -13.871 1.00 88.31 111 PHE A C 1
ATOM 855 O O . PHE A 1 111 ? -22.984 -4.792 -14.314 1.00 88.31 111 PHE A O 1
ATOM 862 N N . THR A 1 112 ? -20.743 -4.637 -14.468 1.00 89.94 112 THR A N 1
ATOM 863 C CA . THR A 1 112 ? -20.639 -5.357 -15.752 1.00 89.94 112 THR A CA 1
ATOM 864 C C . THR A 1 112 ? -20.107 -6.781 -15.624 1.00 89.94 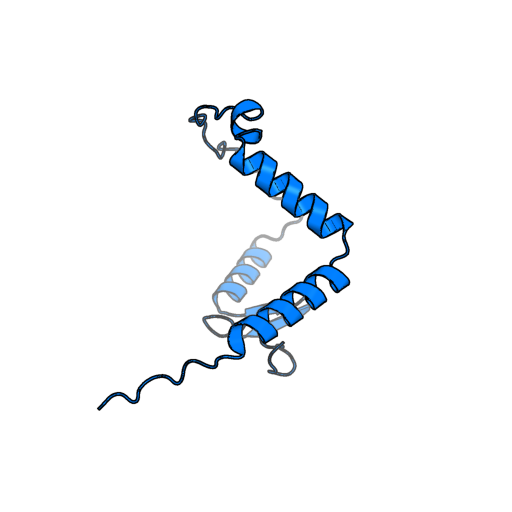112 THR A C 1
ATOM 866 O O . THR A 1 112 ? -20.315 -7.592 -16.523 1.00 89.94 112 THR A O 1
ATOM 869 N N . GLY A 1 113 ? -19.424 -7.113 -14.528 1.00 85.62 113 GLY A N 1
ATOM 870 C CA . GLY A 1 113 ? -18.767 -8.406 -14.331 1.00 85.62 113 GLY A CA 1
ATOM 871 C C . GLY A 1 113 ? -17.471 -8.580 -15.133 1.00 85.62 113 GLY A C 1
ATOM 872 O O . GLY A 1 113 ? -16.909 -9.675 -15.151 1.00 85.62 113 GLY A O 1
ATOM 873 N N . HIS A 1 114 ? -16.982 -7.536 -15.807 1.00 89.25 114 HIS A N 1
ATOM 874 C CA . HIS A 1 114 ? -15.757 -7.593 -16.607 1.00 89.25 114 HIS A CA 1
ATOM 875 C C . HIS A 1 114 ? -14.505 -7.294 -15.780 1.00 89.25 114 HIS A C 1
ATOM 877 O O . HIS A 1 114 ? -14.566 -6.594 -14.773 1.00 89.25 114 HIS A O 1
ATOM 883 N N . ALA A 1 115 ? -13.358 -7.819 -16.218 1.00 85.88 115 ALA A N 1
ATOM 884 C CA . ALA A 1 115 ? -12.075 -7.488 -15.611 1.00 85.88 115 ALA A CA 1
ATOM 885 C C . ALA A 1 115 ? -11.686 -6.023 -15.895 1.00 85.88 115 ALA A C 1
ATOM 887 O O . ALA A 1 115 ? -11.899 -5.544 -17.011 1.00 85.88 115 ALA A O 1
ATOM 888 N N . ILE A 1 116 ? -11.127 -5.348 -14.887 1.00 77.69 116 ILE A N 1
ATOM 889 C CA . ILE A 1 116 ? -10.647 -3.954 -14.937 1.00 77.69 116 ILE A CA 1
ATOM 890 C C . IL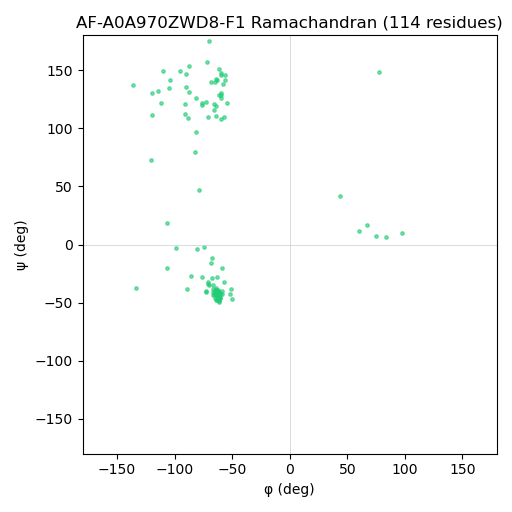E A 1 116 ? -9.199 -3.904 -15.437 1.00 77.69 116 ILE A C 1
ATOM 892 O O . ILE A 1 116 ? -8.394 -4.758 -14.995 1.00 77.69 116 ILE A O 1
#

Solvent-accessible surface area (backbone atoms only — not comparable to full-atom values): 7522 Å² total; per-residue (Å²): 138,81,78,82,80,79,77,64,88,56,55,66,57,55,54,48,52,52,48,52,52,48,48,63,76,59,32,70,66,54,52,49,52,52,52,53,51,53,48,38,58,75,71,38,50,55,58,72,75,53,64,87,70,82,83,75,92,63,74,94,65,76,94,67,83,80,75,80,79,67,87,91,69,59,62,71,61,51,52,52,52,52,51,36,45,75,74,27,38,44,66,50,92,86,74,44,77,42,84,47,60,92,76,62,65,86,54,42,39,90,88,77,69,42,78,111

Radius of gyration: 28.68 Å; Cα contacts (8 Å, |Δi|>4): 39; chains: 1; bounding box: 59×50×58 Å

Mean predicted aligned error: 14.36 Å

Secondary structure (DSSP, 8-state):
-PPP----TTHHHHHHHHHHHHHHHHHHHHHHHHHHHHHHHHTTHHHHHSPPPPPP---SS---PPPPPPTT--HHHHHHHHHHHHHTEEEETTTEEEE--SS--TTB-TTT--B-